Protein AF-A0A5C7V120-F1 (afdb_monomer)

Radius of gyration: 10.87 Å; Cα contacts (8 Å, |Δi|>4): 135; chains: 1; bounding box: 24×23×25 Å

Foldseek 3Di:
DEEDELVVLCVVPPPQLEDEDDDAAPAEYEYADDQWDFPQDDPQFGWIDHPRHIYTHGPRYHYYYD

Sequence (66 aa):
MLAFTAEDVLNLSDTSNTLKLHGNAGDRVTVLDDGWVDGGVKGFYHTYTNDDAVLLVGANLAIDFV

Solvent-accessible surface area (backbone atoms only — not comparable to full-atom values): 3740 Å² total; per-residue (Å²): 130,50,76,50,42,60,67,51,30,40,72,70,21,87,84,68,23,47,38,77,48,80,66,48,78,86,39,48,39,40,36,70,47,81,75,66,42,83,72,48,74,60,89,64,25,38,32,34,36,39,91,79,27,34,38,34,38,30,74,42,44,47,77,47,76,95

Nearest PDB structures (foldseek):
  2kq8-assembly1_A  TM=6.417E-01  e=1.598E+00  [Bacillus thuringiensis] serovar konkukian
  1ecs-assembly1_B  TM=7.579E-01  e=5.204E+00  Klebsiella pneumoniae
  6rla-assembly1_B  TM=2.678E-01  e=1.010E+00  Homo sapiens
  6sc2-assembly1_A  TM=2.678E-01  e=1.010E+00  Homo sapiens

Secondary structure (DSSP, 8-state):
-EEE-HHHHHHH-TTTSEEEE---TT-EEEE--S--EEEEEETTEEEEEETTEEEEEETTSEEEE-

Structure (mmCIF, N/CA/C/O backbone):
data_AF-A0A5C7V120-F1
#
_entry.id   AF-A0A5C7V120-F1
#
loop_
_atom_site.group_PDB
_atom_site.id
_atom_site.type_symbol
_atom_site.label_atom_id
_atom_site.label_alt_id
_atom_site.label_comp_id
_atom_site.label_asym_id
_atom_site.label_entity_id
_atom_site.label_seq_id
_atom_site.pdbx_PDB_ins_code
_atom_site.Cartn_x
_atom_site.Cartn_y
_atom_site.Cartn_z
_atom_site.occupancy
_atom_site.B_iso_or_equiv
_atom_site.auth_seq_id
_atom_site.auth_comp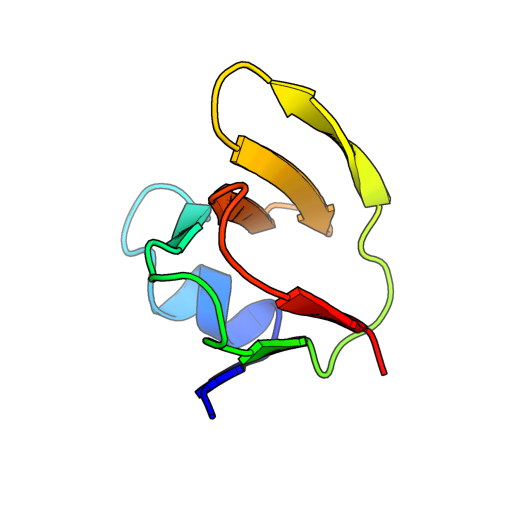_id
_atom_site.auth_asym_id
_atom_site.auth_atom_id
_atom_site.pdbx_PDB_model_num
ATOM 1 N N . MET A 1 1 ? 14.464 -1.696 0.012 1.00 57.75 1 MET A N 1
ATOM 2 C CA . MET A 1 1 ? 13.341 -2.636 0.190 1.00 57.75 1 MET A CA 1
ATOM 3 C C . MET A 1 1 ? 12.716 -2.331 1.531 1.00 57.75 1 MET A C 1
ATOM 5 O O . MET A 1 1 ? 13.429 -2.390 2.525 1.00 57.75 1 MET A O 1
ATOM 9 N N . LEU A 1 2 ? 11.448 -1.933 1.530 1.00 69.06 2 LEU A N 1
ATOM 10 C CA . LEU A 1 2 ? 10.667 -1.682 2.739 1.00 69.06 2 LEU A CA 1
ATOM 11 C C . LEU A 1 2 ? 9.517 -2.698 2.769 1.00 69.06 2 LEU A C 1
ATOM 13 O O . LEU A 1 2 ? 8.866 -2.893 1.743 1.00 69.06 2 LEU A O 1
ATOM 17 N N . ALA A 1 3 ? 9.306 -3.349 3.910 1.00 73.69 3 ALA A N 1
ATOM 18 C CA . ALA A 1 3 ? 8.239 -4.324 4.117 1.00 73.69 3 ALA A CA 1
ATOM 19 C C . ALA A 1 3 ? 7.505 -4.000 5.422 1.00 73.69 3 ALA A C 1
ATOM 21 O O . ALA A 1 3 ? 8.161 -3.632 6.397 1.00 73.69 3 ALA A O 1
ATOM 22 N N . PHE A 1 4 ? 6.177 -4.096 5.418 1.00 75.62 4 PHE A N 1
ATOM 23 C CA . PHE A 1 4 ? 5.326 -3.799 6.575 1.00 75.62 4 PHE A CA 1
ATOM 24 C C . PHE A 1 4 ? 3.985 -4.553 6.480 1.00 75.62 4 PHE A C 1
ATOM 26 O O . PHE A 1 4 ? 3.613 -5.055 5.414 1.00 75.62 4 PHE A O 1
ATOM 33 N N . THR A 1 5 ? 3.274 -4.629 7.603 1.00 75.94 5 THR A N 1
ATOM 34 C CA . THR A 1 5 ? 1.933 -5.227 7.773 1.00 75.94 5 THR A CA 1
ATOM 35 C C . THR A 1 5 ? 0.847 -4.155 7.946 1.00 75.94 5 THR A C 1
ATOM 37 O O . THR A 1 5 ? 1.157 -2.966 8.065 1.00 75.94 5 THR A O 1
ATOM 40 N N . ALA A 1 6 ? -0.437 -4.540 7.969 1.00 72.06 6 ALA A N 1
ATOM 41 C CA . ALA A 1 6 ? -1.521 -3.599 8.274 1.00 72.06 6 ALA A CA 1
ATOM 42 C C . ALA A 1 6 ? -1.442 -3.072 9.721 1.00 72.06 6 ALA A C 1
ATOM 44 O O . ALA A 1 6 ? -1.680 -1.889 9.963 1.00 72.06 6 ALA A O 1
ATOM 45 N N . GLU A 1 7 ? -1.014 -3.906 10.671 1.00 70.94 7 GLU A N 1
ATOM 46 C CA . GLU A 1 7 ? -0.779 -3.492 12.058 1.00 70.94 7 GLU A CA 1
ATOM 47 C C . GLU A 1 7 ? 0.358 -2.459 12.163 1.00 70.94 7 GLU A C 1
ATOM 49 O O . GLU A 1 7 ? 0.240 -1.481 12.902 1.00 70.94 7 GLU A O 1
ATOM 54 N N . ASP A 1 8 ? 1.419 -2.591 11.359 1.00 75.62 8 ASP A N 1
ATOM 55 C CA . ASP A 1 8 ? 2.476 -1.573 11.273 1.00 75.62 8 ASP A CA 1
ATOM 56 C C . ASP A 1 8 ? 1.949 -0.240 10.731 1.00 75.62 8 ASP A C 1
ATOM 58 O O . ASP A 1 8 ? 2.360 0.819 11.202 1.00 75.62 8 ASP A O 1
ATOM 62 N N . VAL A 1 9 ? 1.031 -0.269 9.755 1.00 71.12 9 VAL A N 1
ATOM 63 C CA . VAL A 1 9 ? 0.382 0.946 9.236 1.00 71.12 9 VAL A CA 1
ATOM 64 C C . VAL A 1 9 ? -0.372 1.652 10.357 1.00 71.12 9 VAL A C 1
ATOM 66 O O . VAL A 1 9 ? -0.150 2.845 10.560 1.00 71.12 9 VAL A O 1
ATOM 69 N N . LEU A 1 10 ? -1.195 0.914 11.108 1.00 69.12 10 LEU A N 1
ATOM 70 C CA . LEU A 1 10 ? -1.966 1.442 12.235 1.00 69.12 10 LEU A CA 1
ATOM 71 C C . LEU A 1 10 ? -1.055 2.003 13.336 1.00 69.12 10 LEU A C 1
ATOM 73 O O . LEU A 1 10 ? -1.289 3.110 13.817 1.00 69.12 10 LEU A O 1
ATOM 77 N N . ASN A 1 11 ? 0.021 1.288 13.675 1.00 68.75 11 ASN A N 1
ATOM 78 C CA . ASN A 1 11 ? 0.976 1.695 14.707 1.00 68.75 11 ASN A CA 1
ATOM 79 C C . ASN A 1 11 ? 1.862 2.883 14.293 1.00 68.75 11 ASN A C 1
ATOM 81 O O . ASN A 1 11 ? 2.312 3.635 15.155 1.00 68.75 11 ASN A O 1
ATOM 85 N N . LEU A 1 12 ? 2.144 3.058 12.997 1.00 68.69 12 LEU A N 1
ATOM 86 C CA . LEU A 1 12 ? 2.942 4.180 12.483 1.00 68.69 12 LEU A CA 1
ATOM 87 C C . LEU A 1 12 ? 2.107 5.435 12.222 1.00 68.69 12 LEU A C 1
ATOM 89 O O . LEU A 1 12 ? 2.645 6.544 12.205 1.00 68.69 12 LEU A O 1
ATOM 93 N N . SER A 1 13 ? 0.806 5.286 11.981 1.00 63.69 13 SER A N 1
ATOM 94 C CA . SER A 1 13 ? -0.093 6.413 11.775 1.00 63.69 13 SER A CA 1
ATOM 95 C C . SER A 1 13 ? -0.767 6.796 13.091 1.00 63.69 13 SER A C 1
ATOM 97 O O . SER A 1 13 ? -1.909 6.429 13.335 1.00 63.69 13 SER A O 1
ATOM 99 N N . ASP A 1 14 ? -0.085 7.592 13.914 1.00 63.03 14 ASP A N 1
ATOM 100 C CA . ASP A 1 14 ? -0.559 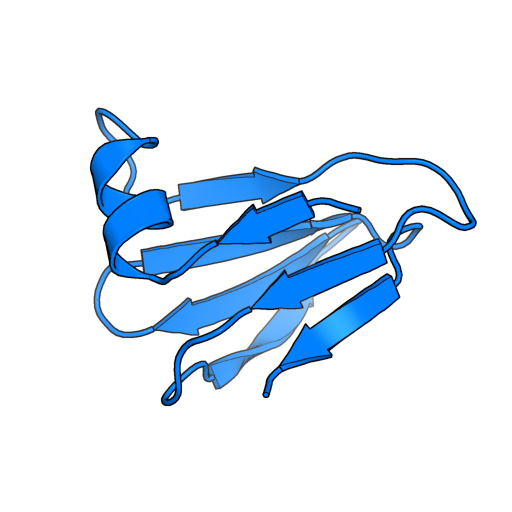8.031 15.241 1.00 63.03 14 ASP A CA 1
ATOM 101 C C . ASP A 1 14 ? -2.020 8.552 15.292 1.00 63.03 14 ASP A C 1
ATOM 103 O O . ASP A 1 14 ? -2.612 8.606 16.366 1.00 63.03 14 ASP A O 1
ATOM 107 N N . THR A 1 15 ? -2.614 8.999 14.171 1.00 63.91 15 THR A N 1
ATOM 108 C CA . THR A 1 15 ? -3.942 9.656 14.169 1.00 63.91 15 THR A CA 1
ATOM 109 C C . THR A 1 15 ? -4.872 9.368 12.984 1.00 63.91 15 THR A C 1
ATOM 111 O O . THR A 1 15 ? -6.032 9.773 13.039 1.00 63.91 15 THR A O 1
ATOM 114 N N . SER A 1 16 ? -4.419 8.723 11.903 1.00 73.69 16 SER A N 1
ATOM 115 C CA . SER A 1 16 ? -5.197 8.654 10.649 1.00 73.69 16 SER A CA 1
ATOM 116 C C . SER A 1 16 ? -5.362 7.261 10.056 1.00 73.69 16 SER A C 1
ATOM 118 O O . SER A 1 16 ? -5.996 7.146 9.004 1.00 73.69 16 SER A O 1
ATOM 120 N N . ASN A 1 17 ? -4.764 6.229 10.660 1.00 84.25 17 ASN A N 1
ATOM 121 C CA . ASN A 1 17 ? -4.722 4.865 10.115 1.00 84.25 17 ASN A CA 1
ATOM 122 C C . ASN A 1 17 ? -4.195 4.803 8.668 1.00 84.25 17 ASN A C 1
ATOM 124 O O . ASN A 1 17 ? -4.411 3.831 7.954 1.00 84.25 17 ASN A O 1
ATOM 128 N N . THR A 1 18 ? -3.527 5.869 8.208 1.00 85.81 18 THR A N 1
ATOM 129 C CA . THR A 1 18 ? -3.140 6.059 6.813 1.00 85.81 18 THR A CA 1
ATOM 130 C C . THR A 1 18 ? -1.628 6.125 6.691 1.00 85.81 18 THR A C 1
ATOM 132 O O . THR A 1 18 ? -1.012 7.110 7.108 1.00 85.81 18 THR A O 1
ATOM 135 N N . LEU A 1 19 ? -1.030 5.136 6.028 1.00 86.94 19 LEU A N 1
ATOM 136 C CA . LEU A 1 19 ? 0.368 5.189 5.616 1.00 86.94 19 LEU A CA 1
ATOM 137 C C . LEU A 1 19 ? 0.461 5.708 4.181 1.00 86.94 19 LEU A C 1
ATOM 139 O O . LEU A 1 19 ? -0.129 5.163 3.248 1.00 86.94 19 LEU A O 1
ATOM 143 N N . LYS A 1 20 ? 1.233 6.779 3.993 1.00 87.88 20 LYS A N 1
ATOM 144 C CA . LYS A 1 20 ? 1.458 7.387 2.681 1.00 87.88 20 LYS A CA 1
ATOM 145 C C . LYS A 1 20 ? 2.894 7.168 2.237 1.00 87.88 20 LYS A C 1
ATOM 147 O O . LYS A 1 20 ? 3.822 7.731 2.812 1.00 87.88 20 LYS A O 1
ATOM 152 N N . LEU A 1 21 ? 3.063 6.399 1.170 1.00 87.06 21 LEU A N 1
ATOM 153 C CA . LEU A 1 21 ? 4.365 6.065 0.620 1.00 87.06 21 LEU A CA 1
ATOM 154 C C . LEU A 1 21 ? 4.714 6.978 -0.551 1.00 87.06 21 LEU A C 1
ATOM 156 O O . LEU A 1 21 ? 3.974 7.094 -1.532 1.00 87.06 21 LEU A O 1
ATOM 160 N N . HIS A 1 22 ? 5.891 7.587 -0.453 1.00 84.44 22 HIS A N 1
ATOM 161 C CA . HIS A 1 22 ? 6.569 8.231 -1.567 1.00 84.44 22 HIS A CA 1
ATOM 162 C C . HIS A 1 22 ? 7.892 7.539 -1.824 1.00 84.44 22 HIS A C 1
ATOM 164 O O . HIS A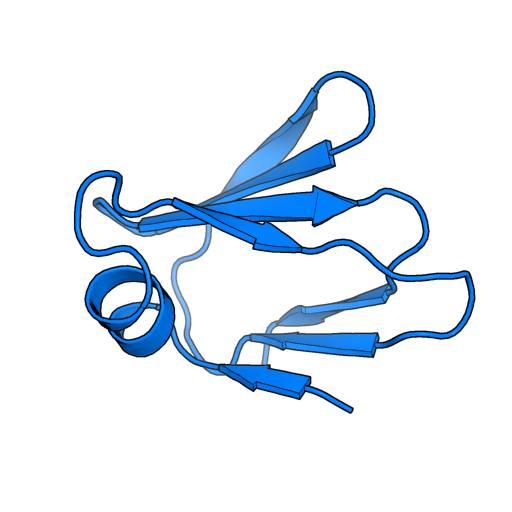 1 22 ? 8.656 7.283 -0.898 1.00 84.44 22 HIS A O 1
ATOM 170 N N . GLY A 1 23 ? 8.181 7.335 -3.098 1.00 82.56 23 GLY A N 1
ATOM 171 C CA . GLY A 1 23 ? 9.498 6.942 -3.558 1.00 82.56 23 GLY A CA 1
ATOM 172 C C . GLY A 1 23 ? 9.663 7.263 -5.031 1.00 82.56 23 GLY A C 1
ATOM 173 O O . GLY A 1 23 ? 8.818 7.923 -5.651 1.00 82.56 23 GLY A O 1
ATOM 174 N N . ASN A 1 24 ? 10.778 6.800 -5.568 1.00 83.62 24 ASN A N 1
ATOM 175 C CA . ASN A 1 24 ? 11.175 7.001 -6.949 1.00 83.62 24 ASN A CA 1
ATOM 176 C C . ASN A 1 24 ? 10.987 5.716 -7.757 1.00 83.62 24 ASN A C 1
ATOM 178 O O . ASN A 1 24 ? 10.788 4.633 -7.211 1.00 83.62 24 ASN A O 1
ATOM 182 N N . ALA A 1 25 ? 11.084 5.842 -9.081 1.00 82.19 25 ALA A N 1
ATOM 183 C CA . ALA A 1 25 ? 11.050 4.688 -9.968 1.00 82.19 25 ALA A CA 1
ATOM 184 C C . ALA A 1 25 ? 12.147 3.681 -9.580 1.00 82.19 25 ALA A C 1
ATOM 186 O O . ALA A 1 25 ? 13.326 4.031 -9.532 1.00 82.19 25 ALA A O 1
ATOM 187 N N . GLY A 1 26 ? 11.745 2.438 -9.312 1.00 81.50 26 GLY A N 1
ATOM 188 C CA . GLY A 1 26 ? 12.635 1.356 -8.879 1.00 81.50 26 GLY A CA 1
ATOM 189 C C . GLY A 1 26 ? 12.588 1.053 -7.379 1.00 81.50 26 GLY A C 1
ATOM 190 O O . GLY A 1 26 ? 13.080 0.002 -6.966 1.00 81.50 26 GLY A O 1
ATOM 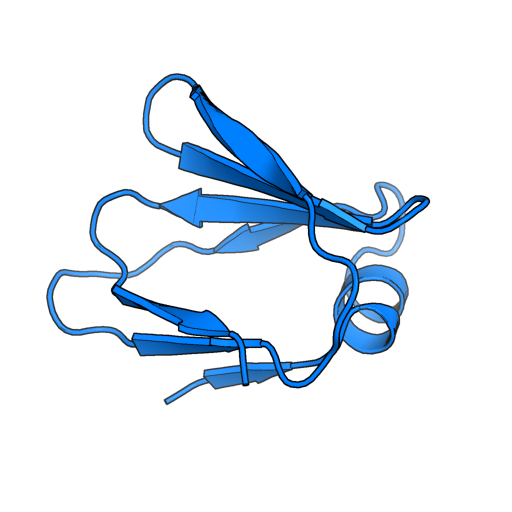191 N N . ASP A 1 27 ? 11.953 1.908 -6.574 1.00 85.81 27 ASP A N 1
ATOM 192 C CA . ASP A 1 27 ? 11.648 1.582 -5.184 1.00 85.81 27 ASP A CA 1
ATOM 193 C C . ASP A 1 27 ? 10.512 0.551 -5.123 1.00 85.81 27 ASP A C 1
ATOM 195 O O . ASP A 1 27 ? 9.522 0.630 -5.857 1.00 85.81 27 ASP A O 1
ATOM 199 N N . ARG A 1 28 ? 10.669 -0.431 -4.229 1.00 84.81 28 ARG A N 1
ATOM 200 C CA . ARG A 1 28 ? 9.746 -1.560 -4.074 1.00 84.81 28 ARG A CA 1
ATOM 201 C C . ARG A 1 28 ? 9.263 -1.688 -2.638 1.00 84.81 28 ARG A C 1
ATOM 203 O O . ARG A 1 28 ? 10.068 -1.619 -1.698 1.00 84.81 28 ARG A O 1
ATOM 210 N N . VAL A 1 29 ? 7.963 -1.909 -2.514 1.00 84.62 29 VAL A N 1
ATOM 211 C CA . VAL A 1 29 ? 7.235 -2.072 -1.262 1.00 84.62 29 VAL A CA 1
ATOM 212 C C . VAL A 1 29 ? 6.575 -3.441 -1.254 1.00 84.62 29 VAL A C 1
ATOM 214 O O . VAL A 1 29 ? 5.929 -3.820 -2.228 1.00 84.62 29 VAL A O 1
ATOM 217 N N . THR A 1 30 ? 6.720 -4.165 -0.151 1.00 87.12 30 THR A N 1
ATOM 218 C CA . THR A 1 30 ? 6.051 -5.453 0.042 1.00 87.12 30 THR A CA 1
ATOM 219 C C . THR A 1 30 ? 5.106 -5.369 1.228 1.00 87.12 30 THR A C 1
ATOM 221 O O . THR A 1 30 ? 5.522 -4.990 2.324 1.00 87.12 30 THR A O 1
ATOM 224 N N . VAL A 1 31 ? 3.847 -5.725 1.001 1.00 84.31 31 VAL A N 1
ATOM 225 C CA . VAL A 1 31 ? 2.821 -5.834 2.036 1.00 84.31 31 VAL A CA 1
ATOM 226 C C . VAL A 1 31 ? 2.694 -7.308 2.402 1.00 84.31 31 VAL A C 1
ATOM 228 O O . VAL A 1 31 ? 2.449 -8.137 1.530 1.00 84.31 31 VAL A O 1
ATOM 231 N N . LEU A 1 32 ? 2.944 -7.625 3.673 1.00 82.50 32 LEU A N 1
ATOM 232 C CA . LEU A 1 32 ? 3.069 -9.002 4.180 1.00 82.50 32 LEU A CA 1
ATOM 233 C C . LEU A 1 32 ? 1.762 -9.564 4.761 1.00 82.50 32 LEU A C 1
ATOM 235 O O . LEU A 1 32 ? 1.804 -10.517 5.535 1.00 82.50 32 LEU A O 1
ATOM 239 N N . ASP A 1 33 ? 0.638 -8.916 4.473 1.00 81.12 33 ASP A N 1
ATOM 240 C CA . ASP A 1 33 ? -0.648 -9.204 5.096 1.00 81.12 33 ASP A CA 1
ATOM 241 C C . ASP A 1 33 ? -1.755 -9.261 4.040 1.00 81.12 33 ASP A C 1
ATOM 243 O O . ASP A 1 33 ? -1.705 -8.544 3.033 1.00 81.12 33 ASP A O 1
ATOM 247 N N . ASP A 1 34 ? -2.752 -10.097 4.302 1.00 82.12 34 AS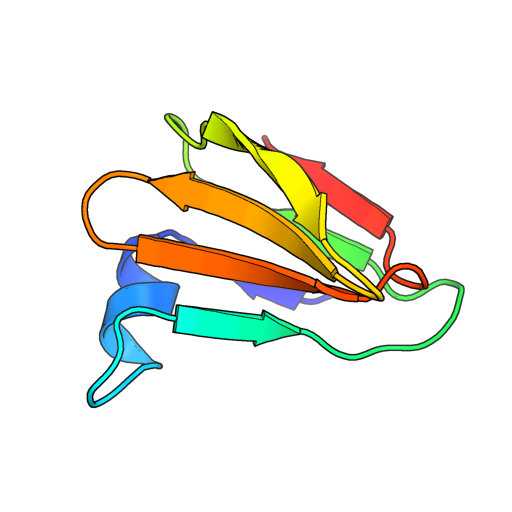P A N 1
ATOM 248 C CA . ASP A 1 34 ? -3.875 -10.388 3.417 1.00 82.12 34 ASP A CA 1
ATOM 249 C C . ASP A 1 34 ? -5.044 -9.418 3.658 1.00 82.12 34 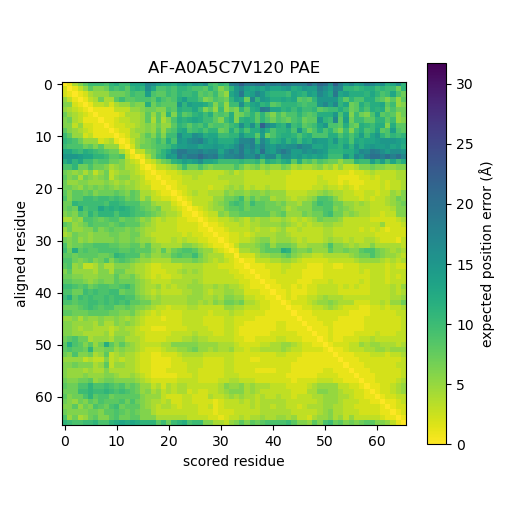ASP A C 1
ATOM 251 O O . ASP A 1 34 ? -5.089 -8.689 4.644 1.00 82.12 34 ASP A O 1
ATOM 255 N N . GLY A 1 35 ? -6.036 -9.405 2.761 1.00 86.81 35 GLY A N 1
ATOM 256 C CA . GLY A 1 35 ? -7.287 -8.654 2.968 1.00 86.81 35 GLY A CA 1
ATOM 257 C C . GLY A 1 35 ? -7.284 -7.211 2.455 1.00 86.81 35 GLY A C 1
ATOM 258 O O . GLY A 1 35 ? -8.298 -6.521 2.553 1.00 86.81 35 GLY A O 1
ATOM 259 N N . TRP A 1 36 ? -6.192 -6.764 1.832 1.00 90.81 36 TRP A N 1
ATOM 260 C CA . TRP A 1 36 ? -6.147 -5.466 1.165 1.00 90.81 36 TRP A CA 1
ATOM 261 C C . TRP A 1 36 ? -7.066 -5.423 -0.054 1.00 90.81 36 TRP A C 1
ATOM 263 O O . TRP A 1 36 ? -6.945 -6.209 -0.995 1.00 90.81 36 TRP A O 1
ATOM 273 N N . VAL A 1 37 ? -7.966 -4.449 -0.051 1.00 92.56 37 VAL A N 1
ATOM 274 C CA . VAL A 1 37 ? -8.870 -4.157 -1.158 1.00 92.56 37 VAL A CA 1
ATOM 275 C C . VAL A 1 37 ? -8.283 -3.027 -1.992 1.00 92.56 37 VAL A C 1
ATOM 277 O O . VAL A 1 37 ? -7.964 -1.959 -1.466 1.00 92.56 37 VAL A O 1
ATOM 280 N N . ASP A 1 38 ? -8.164 -3.256 -3.299 1.00 93.12 38 ASP A N 1
ATOM 281 C CA . ASP A 1 38 ? -7.769 -2.232 -4.264 1.00 93.12 38 ASP A CA 1
ATOM 282 C C . ASP A 1 38 ? -8.914 -1.220 -4.468 1.00 93.12 38 ASP A C 1
ATOM 284 O O . ASP A 1 38 ? -9.988 -1.544 -4.982 1.00 93.12 38 ASP A O 1
ATOM 288 N N . GLY A 1 39 ? -8.681 0.020 -4.033 1.00 92.69 39 GLY A N 1
ATOM 289 C CA . GLY A 1 39 ? -9.590 1.157 -4.183 1.00 92.69 39 GLY A CA 1
ATOM 290 C C . GLY A 1 39 ? -9.332 1.998 -5.439 1.00 92.69 39 GLY A C 1
ATOM 291 O O . GLY A 1 39 ? -10.002 3.020 -5.641 1.00 92.69 39 GLY A O 1
ATOM 292 N N . GLY A 1 40 ? -8.365 1.595 -6.266 1.00 94.06 40 GLY A N 1
ATOM 293 C CA . GLY A 1 40 ? -7.964 2.245 -7.501 1.00 94.06 40 GLY A CA 1
ATOM 294 C C . GLY A 1 40 ? -7.084 3.481 -7.309 1.00 94.06 40 GLY A C 1
ATOM 295 O O . GLY A 1 40 ? -6.718 3.901 -6.203 1.00 94.06 40 GLY A O 1
ATOM 296 N N . VAL A 1 41 ? -6.726 4.091 -8.438 1.00 93.31 41 VAL A N 1
ATOM 297 C CA . VAL A 1 41 ? -5.868 5.279 -8.476 1.00 93.31 41 VAL A CA 1
ATOM 298 C C . VAL A 1 41 ? -6.697 6.547 -8.279 1.00 93.31 41 VAL A C 1
ATOM 300 O O . VAL A 1 41 ? -7.630 6.829 -9.033 1.00 93.31 41 VAL A O 1
ATOM 303 N N . LYS A 1 42 ? -6.315 7.358 -7.288 1.00 89.81 42 LYS A N 1
ATOM 304 C CA . LYS A 1 42 ? -6.867 8.694 -7.036 1.00 89.81 42 LYS A CA 1
ATOM 305 C C . LYS A 1 42 ? -5.743 9.725 -7.081 1.00 89.81 42 LYS A C 1
ATOM 307 O O . LYS A 1 42 ? -4.933 9.851 -6.161 1.00 89.81 42 LYS A O 1
ATOM 312 N N . GLY A 1 43 ? -5.696 10.487 -8.172 1.00 90.75 43 GLY A N 1
ATOM 313 C CA . GLY A 1 43 ? -4.608 11.430 -8.422 1.00 90.75 43 GLY A CA 1
ATOM 314 C C . GLY A 1 43 ? -3.280 10.695 -8.611 1.00 90.75 43 GLY A C 1
ATOM 315 O O . GLY A 1 43 ? -3.164 9.860 -9.499 1.00 90.75 43 GLY A O 1
ATOM 316 N N . PHE A 1 44 ? -2.282 11.010 -7.783 1.00 89.62 44 PHE A N 1
ATOM 317 C CA . PHE A 1 44 ? -0.948 10.400 -7.856 1.00 89.62 44 PHE A CA 1
ATOM 318 C C . PHE A 1 44 ? -0.815 9.081 -7.069 1.00 89.62 44 PHE A C 1
ATOM 320 O O . PHE A 1 44 ? 0.206 8.406 -7.187 1.00 89.62 44 PHE A O 1
ATOM 327 N N . TYR A 1 45 ? -1.808 8.715 -6.252 1.00 92.25 45 TYR A N 1
ATOM 328 C CA . TYR A 1 45 ? -1.714 7.546 -5.375 1.00 92.25 45 TYR A CA 1
ATOM 329 C C . TYR A 1 45 ? -2.641 6.425 -5.820 1.00 92.25 45 TYR A C 1
ATOM 331 O O . TYR A 1 45 ? -3.812 6.662 -6.123 1.00 92.25 45 TYR A O 1
ATOM 339 N N . HIS A 1 46 ? -2.127 5.201 -5.777 1.00 93.88 46 HIS A N 1
ATOM 340 C CA . HIS A 1 46 ? -2.939 3.996 -5.704 1.00 93.88 46 HIS A CA 1
ATOM 341 C C . HIS A 1 46 ? -3.396 3.807 -4.255 1.00 93.88 46 HIS A C 1
ATOM 343 O O . HIS A 1 46 ? -2.585 3.943 -3.337 1.00 93.88 46 HIS A O 1
ATOM 349 N N . THR A 1 47 ? -4.687 3.562 -4.045 1.00 93.50 47 THR A N 1
ATOM 350 C CA . THR A 1 47 ? -5.264 3.415 -2.705 1.00 93.50 47 THR A CA 1
ATOM 351 C C . THR A 1 47 ? -5.579 1.954 -2.431 1.00 93.50 47 THR A C 1
ATOM 353 O O . THR A 1 47 ? -6.309 1.346 -3.206 1.00 93.50 47 THR A O 1
ATOM 356 N N . TYR A 1 48 ? -5.105 1.436 -1.302 1.00 92.88 48 TYR A N 1
ATOM 357 C CA . TYR A 1 48 ? -5.505 0.137 -0.772 1.00 92.88 48 TYR A CA 1
ATOM 358 C C . TYR A 1 48 ? -6.081 0.314 0.630 1.00 92.88 48 TYR A C 1
ATOM 360 O O . TYR A 1 48 ? -5.626 1.181 1.378 1.00 92.88 48 TYR A O 1
ATOM 368 N N . THR A 1 49 ? -7.074 -0.491 0.988 1.00 92.12 49 THR A N 1
ATOM 369 C CA . THR A 1 49 ? -7.709 -0.444 2.313 1.00 92.12 49 THR A CA 1
ATOM 370 C C . THR A 1 49 ? -7.809 -1.832 2.917 1.00 92.12 49 THR A C 1
ATOM 372 O O . THR A 1 49 ? -8.151 -2.771 2.201 1.00 92.12 49 THR A O 1
ATOM 375 N N . ASN A 1 50 ? -7.553 -1.951 4.214 1.00 89.44 50 ASN A N 1
ATOM 376 C CA . ASN A 1 50 ? -7.717 -3.181 4.980 1.00 89.44 50 ASN A CA 1
ATOM 377 C C . ASN A 1 50 ? -8.293 -2.819 6.354 1.00 89.44 50 ASN A C 1
ATOM 379 O O . ASN A 1 50 ? -7.615 -2.168 7.145 1.00 89.44 50 ASN A O 1
ATOM 383 N N . ASP A 1 51 ? -9.561 -3.158 6.586 1.00 88.75 51 ASP A N 1
ATOM 384 C CA . ASP A 1 51 ? -10.356 -2.656 7.711 1.00 88.75 51 ASP A CA 1
ATOM 385 C C . ASP A 1 51 ? -10.222 -1.127 7.878 1.00 88.75 51 ASP A C 1
ATOM 387 O O . ASP A 1 51 ? -10.598 -0.369 6.979 1.00 88.75 51 ASP A O 1
ATOM 391 N N . ASP A 1 52 ? -9.674 -0.665 9.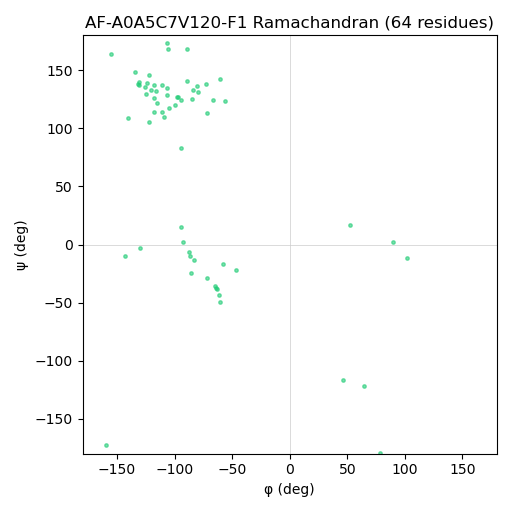004 1.00 86.69 52 ASP A N 1
ATOM 392 C CA . ASP A 1 52 ? -9.454 0.757 9.281 1.00 86.69 52 ASP A CA 1
ATOM 393 C C . ASP A 1 52 ? -8.155 1.301 8.659 1.00 86.69 52 ASP A C 1
ATOM 395 O O . ASP A 1 52 ? -7.965 2.519 8.608 1.00 86.69 52 ASP A O 1
ATOM 399 N N . ALA A 1 53 ? -7.254 0.430 8.191 1.00 87.81 53 ALA A N 1
ATOM 400 C CA . ALA A 1 53 ? -5.972 0.810 7.615 1.00 87.81 53 ALA A CA 1
ATOM 401 C C . ALA A 1 53 ? -6.117 1.258 6.155 1.00 87.81 53 ALA A C 1
ATOM 403 O O . ALA A 1 53 ? -6.771 0.621 5.325 1.00 87.81 53 ALA A O 1
ATOM 404 N N . VAL A 1 54 ? -5.432 2.346 5.815 1.00 90.81 54 VAL A N 1
ATOM 405 C CA . VAL A 1 54 ? -5.388 2.917 4.470 1.00 90.81 54 VAL A CA 1
ATOM 406 C C . VAL A 1 54 ? -3.938 3.031 4.021 1.00 90.81 54 VAL A C 1
ATOM 408 O O . VAL A 1 54 ? -3.094 3.619 4.695 1.00 90.81 54 VAL A O 1
ATOM 411 N N . LEU A 1 55 ? -3.644 2.519 2.832 1.00 90.38 55 LEU A N 1
ATOM 412 C CA . LEU A 1 55 ? -2.336 2.625 2.207 1.00 90.38 55 LEU A CA 1
ATOM 413 C C . LEU A 1 55 ? -2.436 3.451 0.929 1.00 90.38 55 LEU A C 1
ATOM 415 O O . LEU A 1 55 ? -3.169 3.114 0.000 1.00 90.38 55 LEU A O 1
ATOM 419 N N . LEU A 1 56 ? -1.666 4.535 0.874 1.00 92.69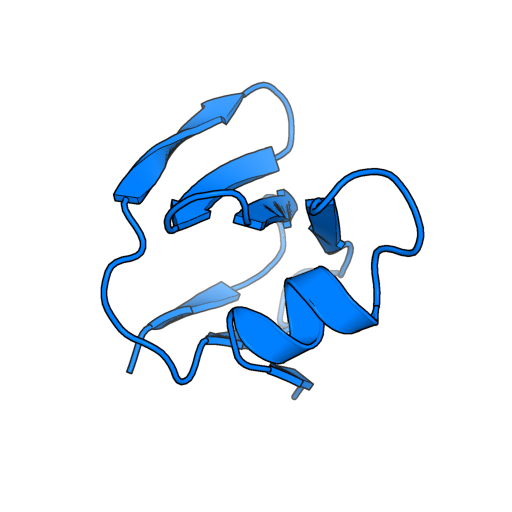 56 LEU A N 1
ATOM 420 C CA . LEU A 1 56 ? -1.552 5.399 -0.297 1.00 92.69 56 LEU A CA 1
ATOM 421 C C . LEU A 1 56 ? -0.171 5.226 -0.922 1.00 92.69 56 LEU A C 1
ATOM 423 O O . LEU A 1 56 ? 0.832 5.684 -0.374 1.00 92.69 56 LEU A O 1
ATOM 427 N N . VAL A 1 57 ? -0.123 4.598 -2.090 1.00 91.38 57 VAL A N 1
ATOM 428 C CA . VAL A 1 57 ? 1.115 4.221 -2.777 1.00 91.38 57 VAL A CA 1
ATOM 429 C C . VAL A 1 57 ? 1.351 5.162 -3.945 1.00 91.38 57 VAL A C 1
ATOM 431 O O . VAL A 1 57 ? 0.532 5.234 -4.857 1.00 91.38 57 VAL A O 1
ATOM 434 N N . GLY A 1 58 ? 2.450 5.916 -3.922 1.00 92.06 58 GLY A N 1
ATOM 435 C CA . GLY A 1 58 ? 2.797 6.801 -5.035 1.00 92.06 58 GLY A CA 1
ATOM 436 C C . GLY A 1 58 ? 2.993 6.032 -6.345 1.00 92.06 58 GLY A C 1
ATOM 437 O O . GLY A 1 58 ? 3.583 4.956 -6.346 1.00 92.06 58 GLY A O 1
ATOM 438 N N . ALA A 1 59 ? 2.560 6.611 -7.468 1.00 88.56 59 ALA A N 1
ATOM 439 C CA . ALA A 1 59 ? 2.575 5.969 -8.790 1.00 88.56 59 ALA A CA 1
ATOM 440 C C . ALA A 1 59 ? 3.959 5.503 -9.290 1.00 88.56 59 ALA A C 1
ATOM 442 O O . ALA A 1 59 ? 4.038 4.700 -10.214 1.00 88.56 59 ALA A O 1
ATOM 443 N N . ASN A 1 60 ? 5.048 6.002 -8.697 1.00 88.12 60 ASN A N 1
ATOM 444 C CA . ASN A 1 60 ? 6.415 5.618 -9.058 1.00 88.12 60 ASN A CA 1
ATOM 445 C C . ASN A 1 60 ? 6.928 4.380 -8.301 1.00 88.12 60 ASN A C 1
ATOM 447 O O . ASN A 1 60 ? 8.028 3.914 -8.589 1.00 88.12 60 ASN A O 1
ATOM 451 N N . LEU A 1 61 ? 6.171 3.876 -7.325 1.00 88.38 61 LEU A N 1
ATOM 452 C CA . LEU A 1 61 ? 6.535 2.713 -6.523 1.00 88.38 61 LEU A CA 1
ATOM 453 C C . LEU A 1 61 ? 6.033 1.427 -7.178 1.00 88.38 61 LEU A C 1
ATOM 455 O O . LEU A 1 61 ? 4.902 1.364 -7.660 1.00 88.38 61 LEU A O 1
ATOM 459 N N . ALA A 1 62 ? 6.846 0.376 -7.113 1.00 87.62 62 ALA A N 1
ATOM 460 C CA . ALA A 1 62 ? 6.358 -0.983 -7.294 1.00 87.62 62 ALA A CA 1
ATOM 461 C C . ALA A 1 62 ? 5.815 -1.500 -5.956 1.00 87.62 62 ALA A C 1
ATOM 463 O O . ALA A 1 62 ? 6.479 -1.357 -4.924 1.00 87.62 62 ALA A O 1
ATOM 464 N N . ILE A 1 63 ? 4.625 -2.098 -5.973 1.00 87.69 63 ILE A N 1
ATOM 465 C CA . ILE A 1 63 ? 4.030 -2.731 -4.796 1.00 87.69 63 ILE A CA 1
ATOM 466 C C . ILE A 1 63 ? 3.685 -4.186 -5.082 1.00 87.69 63 ILE A C 1
ATOM 468 O O . ILE A 1 63 ? 3.172 -4.508 -6.153 1.00 87.69 63 ILE A O 1
ATOM 472 N N . ASP A 1 64 ? 3.954 -5.037 -4.099 1.00 88.75 64 ASP A N 1
ATOM 473 C CA . ASP A 1 64 ? 3.630 -6.455 -4.115 1.00 88.75 64 ASP A CA 1
ATOM 474 C C . ASP A 1 64 ? 2.920 -6.840 -2.817 1.00 88.75 64 ASP A C 1
ATOM 476 O O . ASP A 1 64 ? 3.335 -6.427 -1.732 1.00 88.75 64 ASP A O 1
ATOM 480 N N . PHE A 1 65 ? 1.880 -7.655 -2.951 1.00 83.88 65 PHE A N 1
ATOM 481 C CA . PHE A 1 65 ? 1.158 -8.292 -1.852 1.00 83.88 65 PHE A CA 1
ATOM 482 C C . PHE A 1 65 ? 1.535 -9.778 -1.851 1.00 83.88 65 PHE A C 1
ATOM 484 O O . PHE A 1 65 ? 1.627 -10.370 -2.934 1.00 83.88 65 PHE A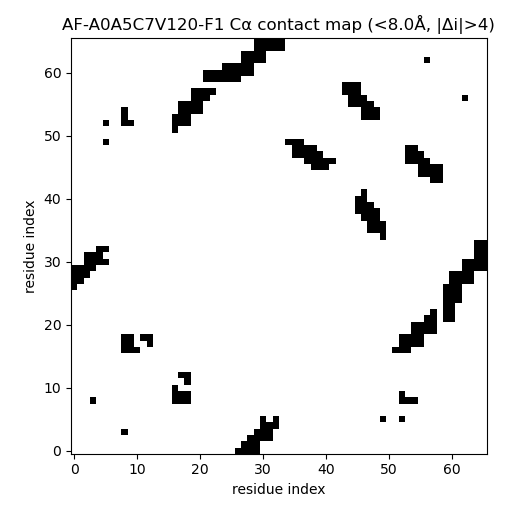 O 1
ATOM 491 N N . VAL A 1 66 ? 1.827 -10.338 -0.675 1.00 81.25 66 VAL A N 1
ATOM 492 C CA . VAL A 1 66 ? 2.331 -11.716 -0.500 1.00 81.25 66 VAL A CA 1
ATOM 493 C C . VAL A 1 66 ? 1.330 -12.554 0.262 1.00 81.25 66 VAL A C 1
ATOM 495 O O . VAL A 1 66 ? 0.880 -12.046 1.306 1.00 81.25 66 VAL A O 1
#

Mean predicted aligned error: 5.55 Å

pLDDT: mean 83.54, std 8.94, range [57.75, 94.06]